Protein AF-A0A3S0DQF5-F1 (afdb_monomer)

Solvent-accessible surface area (backbone atoms only — not comparable to full-atom values): 3855 Å² total; per-residue (Å²): 134,91,66,103,56,61,70,75,55,50,53,48,21,56,60,44,34,72,41,90,93,28,50,67,72,53,13,44,55,50,43,60,48,55,72,70,50,57,72,67,59,50,49,50,53,56,48,53,56,54,51,46,66,74,68,61,71,76,52,94,85,81,105

Structure (mmCIF, N/CA/C/O backbone):
data_AF-A0A3S0DQF5-F1
#
_entry.id   AF-A0A3S0DQF5-F1
#
loop_
_atom_site.group_PDB
_atom_site.id
_atom_site.type_symbol
_atom_site.label_atom_id
_atom_site.label_alt_id
_atom_site.label_comp_id
_atom_site.label_asym_id
_atom_site.label_entity_id
_atom_site.label_seq_id
_atom_site.pdbx_PDB_ins_code
_atom_site.Ca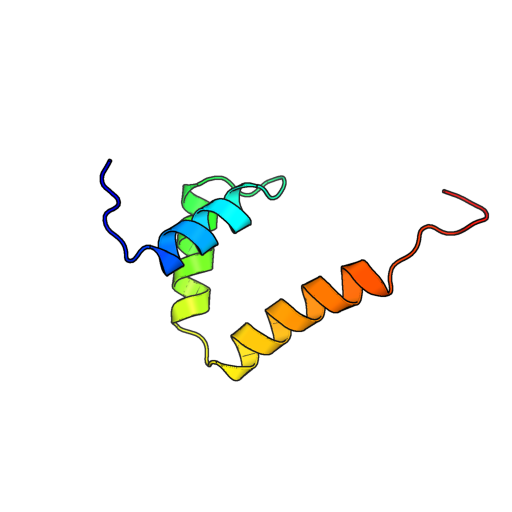rtn_x
_atom_site.Cartn_y
_atom_site.Cartn_z
_atom_site.occupancy
_atom_site.B_iso_or_equiv
_atom_site.auth_seq_id
_atom_site.auth_comp_id
_atom_site.auth_asym_id
_atom_site.auth_atom_id
_atom_site.pdbx_PDB_model_num
ATOM 1 N N . MET A 1 1 ? -11.131 2.000 -23.705 1.00 47.41 1 MET A N 1
ATOM 2 C CA . MET A 1 1 ? -10.646 3.335 -23.295 1.00 47.41 1 MET A CA 1
ATOM 3 C C . MET A 1 1 ? -9.274 3.086 -22.698 1.00 47.41 1 MET A C 1
ATOM 5 O O . MET A 1 1 ? -9.198 2.366 -21.718 1.00 47.41 1 MET A O 1
ATOM 9 N N . GLY A 1 2 ? -8.222 3.442 -23.434 1.00 63.88 2 GLY A N 1
ATOM 10 C CA . GLY A 1 2 ? -6.913 2.794 -23.322 1.00 63.88 2 GLY A CA 1
ATOM 11 C C . GLY A 1 2 ? -6.187 3.036 -22.005 1.00 63.88 2 GLY A C 1
ATOM 12 O O . GLY A 1 2 ? -6.213 4.141 -21.469 1.00 63.88 2 GLY A O 1
ATOM 13 N N . THR A 1 3 ? -5.470 2.019 -21.549 1.00 52.31 3 THR A N 1
ATOM 14 C CA . THR A 1 3 ? -4.444 2.159 -20.521 1.00 52.31 3 THR A CA 1
ATOM 15 C C . THR A 1 3 ? -3.171 1.504 -21.040 1.00 52.31 3 THR A C 1
ATOM 17 O O . THR A 1 3 ? -3.178 0.429 -21.631 1.00 52.31 3 THR A O 1
ATOM 20 N N . ALA A 1 4 ? -2.056 2.212 -20.888 1.00 64.25 4 ALA A N 1
ATOM 21 C CA . ALA A 1 4 ? -0.735 1.811 -21.363 1.00 64.25 4 ALA A CA 1
ATOM 22 C C . ALA A 1 4 ? -0.109 0.662 -20.534 1.00 64.25 4 ALA A C 1
ATOM 24 O O . ALA A 1 4 ? 1.092 0.421 -20.636 1.00 64.25 4 ALA A O 1
ATOM 25 N N . TYR A 1 5 ? -0.901 -0.026 -19.703 1.00 63.94 5 TYR A N 1
ATOM 26 C CA . TYR A 1 5 ? -0.470 -1.028 -18.727 1.00 63.94 5 TYR A CA 1
ATOM 27 C C . TYR A 1 5 ? -1.463 -2.192 -18.670 1.00 63.94 5 TYR A C 1
ATOM 29 O O . TYR A 1 5 ? -2.635 -2.010 -18.984 1.00 63.94 5 TYR A O 1
ATOM 37 N N . ALA A 1 6 ? -0.995 -3.374 -18.253 1.00 80.00 6 ALA A N 1
ATOM 38 C CA . ALA A 1 6 ? -1.865 -4.523 -18.000 1.00 80.00 6 ALA A CA 1
ATOM 39 C C . ALA A 1 6 ? -2.952 -4.167 -16.970 1.00 80.00 6 ALA A C 1
ATOM 41 O O . ALA A 1 6 ? -2.658 -3.452 -16.008 1.00 80.00 6 ALA A O 1
ATOM 42 N N . ASP A 1 7 ? -4.168 -4.694 -17.150 1.00 83.56 7 ASP A N 1
ATOM 43 C CA . ASP A 1 7 ? -5.351 -4.363 -16.335 1.00 83.56 7 ASP A CA 1
ATOM 44 C C . ASP A 1 7 ? -5.068 -4.450 -14.824 1.00 83.56 7 ASP A C 1
ATOM 46 O O . ASP A 1 7 ? -5.378 -3.532 -14.068 1.00 83.56 7 ASP A O 1
ATOM 50 N N . SER A 1 8 ? -4.322 -5.473 -14.395 1.00 88.94 8 SER A N 1
ATOM 51 C CA . SER A 1 8 ? -3.938 -5.678 -12.993 1.00 88.94 8 SER A CA 1
ATOM 52 C C . SER A 1 8 ? -3.063 -4.564 -12.399 1.00 88.94 8 SER A C 1
ATOM 54 O O . SER A 1 8 ? -3.091 -4.319 -11.195 1.00 88.94 8 SER A O 1
ATOM 56 N N . VAL A 1 9 ? -2.248 -3.894 -13.218 1.00 92.00 9 VAL A N 1
ATOM 57 C CA . VAL A 1 9 ? -1.409 -2.769 -12.775 1.00 92.00 9 VAL A CA 1
ATOM 58 C C . VAL A 1 9 ? -2.250 -1.506 -12.652 1.00 92.00 9 VAL A C 1
ATOM 60 O O . VAL A 1 9 ? -2.052 -0.738 -11.713 1.00 92.00 9 VAL A O 1
ATOM 63 N N . GLN A 1 10 ? -3.196 -1.298 -13.569 1.00 93.44 10 GLN A N 1
ATOM 64 C CA . GLN A 1 10 ? -4.100 -0.157 -13.496 1.00 93.44 10 GLN A CA 1
ATOM 65 C C . GLN A 1 10 ? -4.976 -0.228 -12.240 1.00 93.44 10 GLN A C 1
ATOM 67 O O . GLN A 1 10 ? -5.071 0.765 -11.523 1.00 93.44 10 GLN A O 1
ATOM 72 N N . ASP A 1 11 ? -5.509 -1.407 -11.913 1.00 93.75 11 ASP A N 1
ATOM 73 C CA . ASP A 1 11 ? -6.296 -1.617 -10.693 1.00 93.75 11 ASP A CA 1
ATOM 74 C C . ASP A 1 11 ? -5.506 -1.255 -9.426 1.00 93.75 11 ASP A C 1
ATOM 76 O O . ASP A 1 11 ? -6.023 -0.596 -8.520 1.00 93.75 11 ASP A O 1
ATOM 80 N N . LEU A 1 12 ? -4.223 -1.634 -9.371 1.00 94.31 12 LEU A N 1
ATOM 81 C CA . LEU A 1 12 ? -3.342 -1.285 -8.257 1.00 94.31 12 LEU A CA 1
ATOM 82 C C . LEU A 1 12 ? -3.118 0.232 -8.163 1.00 94.31 12 LEU A C 1
ATOM 84 O O . LEU A 1 12 ? -3.161 0.797 -7.069 1.00 94.31 12 LEU A O 1
ATOM 88 N N . ILE A 1 13 ? -2.891 0.901 -9.296 1.00 95.31 13 ILE A N 1
ATOM 89 C CA . ILE A 1 13 ? -2.722 2.359 -9.350 1.00 95.31 13 ILE A CA 1
ATOM 90 C C . ILE A 1 13 ? -3.991 3.05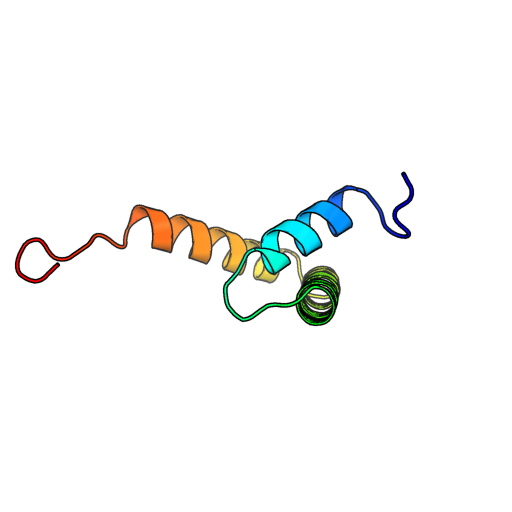9 -8.861 1.00 95.31 13 ILE A C 1
ATOM 92 O O . IL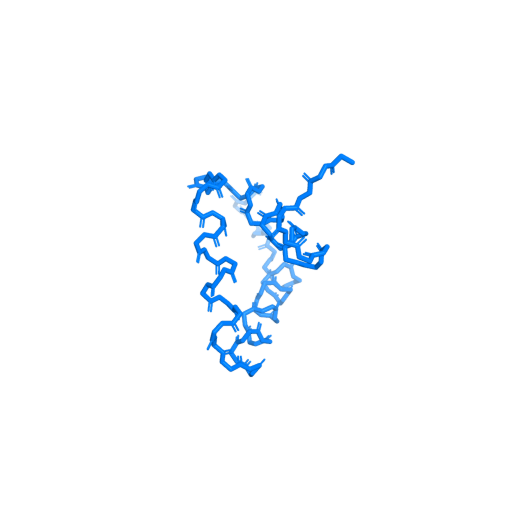E A 1 13 ? -3.910 3.968 -8.032 1.00 95.31 13 ILE A O 1
ATOM 96 N N . ASP A 1 14 ? -5.157 2.621 -9.324 1.00 95.12 14 ASP A N 1
ATOM 97 C CA . ASP A 1 14 ? -6.437 3.223 -8.967 1.00 95.12 14 ASP A CA 1
ATOM 98 C C . ASP A 1 14 ? -6.760 3.009 -7.483 1.00 95.12 14 ASP A C 1
ATOM 100 O O . ASP A 1 14 ? -7.216 3.936 -6.811 1.00 95.12 14 ASP A O 1
ATOM 104 N N . ALA A 1 15 ? -6.472 1.823 -6.936 1.00 94.88 15 ALA A N 1
ATOM 105 C CA . ALA A 1 15 ? -6.633 1.540 -5.512 1.00 94.88 15 ALA A CA 1
ATOM 106 C C . ALA A 1 15 ? -5.738 2.438 -4.642 1.00 94.88 15 ALA A C 1
ATOM 108 O O . ALA A 1 15 ? -6.214 3.036 -3.674 1.00 94.88 15 ALA A O 1
ATOM 109 N N . LEU A 1 16 ? -4.462 2.589 -5.010 1.00 96.12 16 LEU A N 1
ATOM 110 C CA . LEU A 1 16 ? -3.515 3.454 -4.301 1.00 96.12 16 LEU A CA 1
ATOM 111 C C . LEU A 1 16 ? -3.893 4.937 -4.408 1.00 96.12 16 LEU A C 1
ATOM 113 O O . LEU A 1 16 ? -3.732 5.681 -3.443 1.00 96.12 16 LEU A O 1
ATOM 117 N N . GLY A 1 17 ? -4.423 5.370 -5.554 1.00 95.94 17 GLY A N 1
ATOM 118 C CA . GLY A 1 17 ? -4.851 6.751 -5.788 1.00 95.94 17 GLY A CA 1
ATOM 119 C C . GLY A 1 17 ? -6.086 7.185 -4.990 1.00 95.94 17 GLY A C 1
ATOM 120 O O . GLY A 1 17 ? -6.35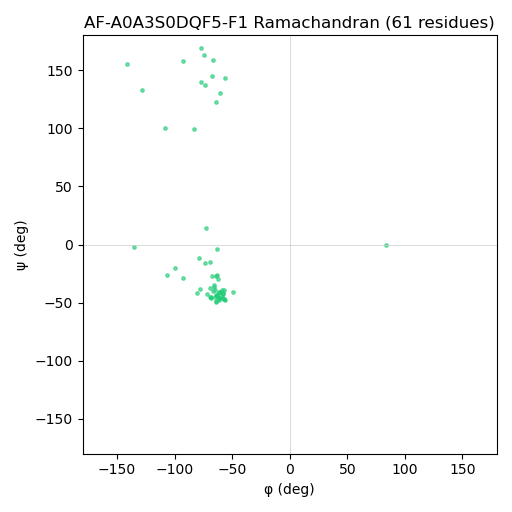3 8.379 -4.883 1.00 95.94 17 GLY A O 1
ATOM 121 N N . ARG A 1 18 ? -6.839 6.245 -4.402 1.00 95.06 18 ARG A N 1
ATOM 122 C CA . ARG A 1 18 ? -7.964 6.556 -3.499 1.00 95.06 18 ARG A CA 1
ATOM 123 C C . ARG A 1 18 ? -7.515 6.939 -2.089 1.00 95.06 18 ARG A C 1
ATOM 125 O O . ARG A 1 18 ? -8.337 7.399 -1.298 1.00 95.06 18 ARG A O 1
ATOM 132 N N . LEU A 1 19 ? -6.242 6.731 -1.752 1.00 94.94 19 LEU A N 1
ATOM 133 C CA . LEU A 1 19 ? -5.714 7.045 -0.430 1.00 94.94 19 LEU A CA 1
ATOM 134 C C . LEU A 1 19 ? -5.480 8.558 -0.279 1.00 94.94 19 LEU A C 1
ATOM 136 O O . LEU A 1 19 ? -4.980 9.208 -1.203 1.00 94.94 19 LEU A O 1
ATOM 140 N N . PRO A 1 20 ? -5.801 9.142 0.892 1.00 95.44 20 PRO A N 1
ATOM 141 C CA . PRO A 1 20 ? -5.582 10.563 1.126 1.00 95.44 20 PRO A CA 1
ATOM 142 C C . PRO A 1 20 ? -4.091 10.897 0.993 1.00 95.44 20 PRO A C 1
ATOM 144 O O . PRO A 1 20 ? -3.235 10.235 1.577 1.00 95.44 20 PRO A O 1
ATOM 147 N N . GLY A 1 21 ? -3.774 11.928 0.208 1.00 95.31 21 GLY A N 1
ATOM 148 C CA . GLY A 1 21 ? -2.393 12.364 -0.030 1.00 95.31 21 GLY A CA 1
ATOM 149 C C . GLY A 1 21 ? -1.643 11.605 -1.133 1.00 95.31 21 GLY A C 1
ATOM 150 O O . GLY A 1 21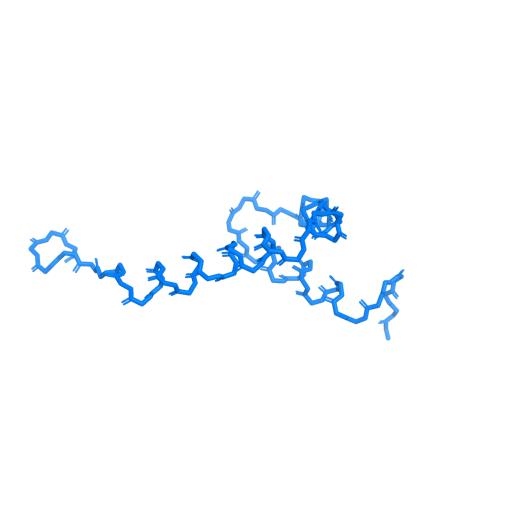 ? -0.503 11.962 -1.435 1.00 95.31 21 GLY A O 1
ATOM 151 N N . ILE A 1 22 ? -2.259 10.614 -1.790 1.00 96.44 22 ILE A N 1
ATOM 152 C CA . ILE A 1 22 ? -1.650 9.891 -2.916 1.00 96.44 22 ILE A CA 1
ATOM 153 C C . ILE A 1 22 ? -2.334 10.284 -4.228 1.00 96.44 22 ILE A C 1
ATOM 155 O O . ILE A 1 22 ? -3.389 9.781 -4.587 1.00 96.44 22 ILE A O 1
ATOM 159 N N . GLY A 1 23 ? -1.698 11.183 -4.984 1.00 94.38 23 GLY A N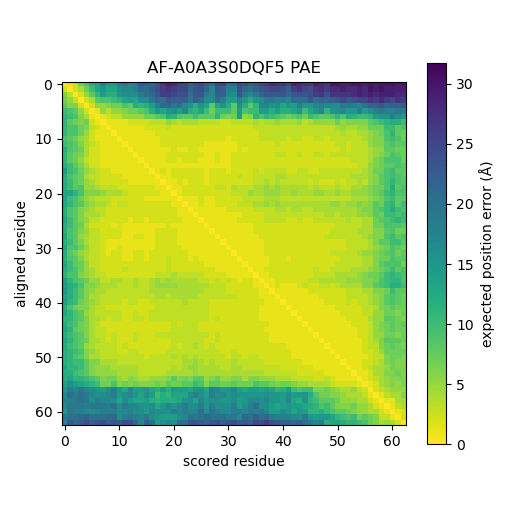 1
ATOM 160 C CA . GLY A 1 23 ? -2.136 11.524 -6.343 1.00 94.38 23 GLY A CA 1
ATOM 161 C C . GLY A 1 23 ? -1.751 10.465 -7.392 1.00 94.38 23 GLY A C 1
ATOM 162 O O . GLY A 1 23 ? -0.886 9.625 -7.127 1.00 94.38 23 GLY A O 1
ATOM 163 N N . PRO A 1 24 ? -2.283 10.552 -8.627 1.00 92.50 24 PRO A N 1
ATOM 164 C CA . PRO A 1 24 ? -2.105 9.534 -9.674 1.00 92.50 24 PRO A CA 1
ATOM 165 C C . PRO A 1 24 ? -0.634 9.250 -10.019 1.00 92.50 24 PRO A C 1
ATOM 167 O O . PRO A 1 24 ? -0.235 8.097 -10.158 1.00 92.50 24 PRO A O 1
ATOM 170 N N . LYS A 1 25 ? 0.220 10.284 -10.064 1.00 94.31 25 LYS A N 1
ATOM 171 C CA . LYS A 1 25 ? 1.670 10.114 -10.288 1.00 94.31 25 LYS A CA 1
ATOM 172 C C . LYS A 1 25 ? 2.364 9.361 -9.148 1.00 94.31 25 LYS A C 1
ATOM 174 O O . LYS A 1 25 ? 3.273 8.569 -9.391 1.00 94.31 25 LYS A O 1
ATOM 179 N N . SER A 1 26 ? 1.966 9.623 -7.902 1.00 96.50 26 SER A N 1
ATOM 180 C CA . SER A 1 26 ? 2.523 8.933 -6.735 1.00 96.50 26 SER A CA 1
ATOM 181 C C . SER A 1 26 ? 2.029 7.489 -6.668 1.00 96.50 26 SER A C 1
ATOM 183 O O . SER A 1 26 ? 2.845 6.599 -6.449 1.00 96.50 26 SER A O 1
ATOM 185 N N . ALA A 1 27 ? 0.741 7.249 -6.935 1.00 96.75 27 ALA A N 1
ATOM 186 C CA . ALA A 1 27 ? 0.159 5.912 -7.012 1.00 96.75 27 ALA A CA 1
ATOM 187 C C . ALA A 1 27 ? 0.870 5.043 -8.058 1.00 96.75 27 ALA A C 1
ATOM 189 O O . ALA A 1 27 ? 1.308 3.939 -7.745 1.00 96.75 27 ALA A O 1
ATOM 190 N N . GLN A 1 28 ? 1.102 5.585 -9.258 1.00 95.56 28 GLN A N 1
ATOM 191 C CA . GLN A 1 28 ? 1.876 4.922 -10.306 1.00 95.56 28 GLN A CA 1
ATOM 192 C C . GLN A 1 28 ? 3.292 4.556 -9.839 1.00 95.56 28 GLN A C 1
ATOM 194 O O . GLN A 1 28 ? 3.731 3.421 -10.016 1.00 95.56 28 GLN A O 1
ATOM 199 N N . ARG A 1 29 ? 4.009 5.489 -9.199 1.00 96.38 29 ARG A N 1
ATOM 200 C CA . ARG A 1 29 ? 5.362 5.232 -8.676 1.00 96.38 29 ARG A CA 1
ATOM 201 C C . ARG A 1 29 ? 5.374 4.105 -7.639 1.00 96.38 29 ARG A C 1
ATOM 203 O O . ARG A 1 29 ? 6.282 3.279 -7.669 1.00 96.38 29 ARG A O 1
ATOM 210 N N . ILE A 1 30 ? 4.384 4.067 -6.748 1.00 96.12 30 ILE A N 1
ATOM 211 C CA . ILE A 1 30 ? 4.256 3.022 -5.725 1.00 96.12 30 ILE A CA 1
ATOM 212 C C . ILE A 1 30 ? 3.915 1.676 -6.375 1.00 96.12 30 ILE A C 1
ATOM 214 O O . ILE A 1 30 ? 4.572 0.685 -6.074 1.00 96.12 30 ILE A O 1
ATOM 218 N N . ALA A 1 31 ? 2.969 1.637 -7.317 1.00 95.12 31 ALA A N 1
ATOM 219 C CA . ALA A 1 31 ? 2.614 0.417 -8.040 1.00 95.12 31 ALA A CA 1
ATOM 220 C C . ALA A 1 31 ? 3.834 -0.206 -8.741 1.00 95.12 31 ALA A C 1
ATOM 222 O O . ALA A 1 31 ? 4.120 -1.386 -8.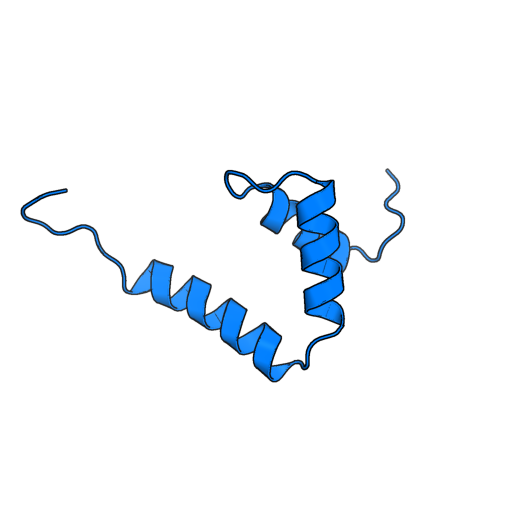561 1.00 95.12 31 ALA A O 1
ATOM 223 N N . PHE A 1 32 ? 4.629 0.596 -9.459 1.00 94.69 32 PHE A N 1
ATOM 224 C CA . PHE A 1 32 ? 5.855 0.103 -10.098 1.00 94.69 32 PHE A CA 1
ATOM 225 C C . PHE A 1 32 ? 6.948 -0.310 -9.120 1.00 94.69 32 PHE A C 1
ATOM 227 O O . PHE A 1 32 ? 7.783 -1.141 -9.469 1.00 94.69 32 PHE A O 1
ATOM 234 N N . HIS A 1 33 ? 6.983 0.270 -7.922 1.00 95.62 33 HIS A N 1
ATOM 235 C CA . HIS A 1 33 ? 7.876 -0.202 -6.875 1.00 95.62 33 HIS A CA 1
ATOM 236 C C . HIS A 1 33 ? 7.446 -1.590 -6.379 1.00 95.62 33 HIS A C 1
ATOM 238 O O . HIS A 1 33 ? 8.280 -2.489 -6.329 1.00 95.62 33 HIS A O 1
ATOM 244 N N . LEU A 1 34 ? 6.149 -1.797 -6.121 1.00 94.00 34 LEU A N 1
ATOM 245 C CA . LEU A 1 34 ? 5.604 -3.082 -5.666 1.00 94.00 34 LEU A CA 1
ATOM 246 C C . LEU A 1 34 ? 5.760 -4.216 -6.692 1.00 94.00 34 LEU A C 1
ATOM 248 O O . LEU A 1 34 ? 5.876 -5.372 -6.311 1.00 94.00 34 LEU A O 1
ATOM 252 N N . LEU A 1 35 ? 5.819 -3.903 -7.988 1.00 92.56 35 LEU A N 1
ATOM 253 C CA . LEU A 1 35 ? 6.122 -4.898 -9.027 1.00 92.56 35 LEU A CA 1
ATOM 254 C C . LEU A 1 35 ? 7.597 -5.336 -9.057 1.00 92.56 35 LEU A C 1
ATOM 256 O O . LEU A 1 35 ? 7.920 -6.325 -9.709 1.00 92.56 35 LEU A O 1
ATOM 260 N N . LYS A 1 36 ? 8.501 -4.583 -8.417 1.00 94.56 36 LYS A N 1
ATOM 261 C CA . LYS A 1 36 ? 9.947 -4.868 -8.389 1.00 94.56 36 LYS A CA 1
ATOM 262 C C . LYS A 1 36 ? 10.407 -5.558 -7.111 1.00 94.56 36 LYS A C 1
ATOM 264 O O . LYS A 1 36 ? 11.507 -6.106 -7.105 1.00 94.56 36 LYS A O 1
ATOM 269 N N . VAL A 1 37 ? 9.630 -5.470 -6.034 1.00 95.25 37 VAL A N 1
ATOM 270 C CA . VAL A 1 37 ? 9.932 -6.198 -4.797 1.00 95.25 37 VAL A CA 1
ATOM 271 C C . VAL A 1 37 ? 9.610 -7.679 -4.976 1.00 95.25 37 VAL A C 1
ATOM 273 O O . VAL A 1 37 ? 8.908 -8.070 -5.910 1.00 95.25 37 VAL A O 1
ATOM 276 N N . ASP A 1 38 ? 10.141 -8.516 -4.091 1.00 96.00 38 ASP A N 1
ATOM 277 C CA . ASP A 1 38 ? 9.795 -9.929 -4.095 1.00 96.00 38 ASP A CA 1
ATOM 278 C C . ASP A 1 38 ? 8.316 -10.156 -3.722 1.00 96.00 38 ASP A C 1
ATOM 280 O O . ASP A 1 38 ? 7.639 -9.319 -3.113 1.00 96.00 38 ASP A O 1
ATOM 284 N N . ALA A 1 39 ? 7.796 -11.320 -4.113 1.00 94.06 39 ALA A N 1
ATOM 285 C CA . ALA A 1 39 ? 6.406 -11.670 -3.852 1.00 94.06 39 ALA A CA 1
ATOM 286 C C . ALA A 1 39 ? 6.103 -11.777 -2.349 1.00 94.06 39 ALA A C 1
ATOM 288 O O . ALA A 1 39 ? 4.956 -11.597 -1.942 1.00 94.06 39 ALA A O 1
ATOM 289 N N . GLU A 1 40 ? 7.098 -12.085 -1.515 1.00 96.50 40 GLU A N 1
ATOM 290 C CA . GLU A 1 40 ? 6.902 -12.216 -0.075 1.00 96.50 40 GLU A CA 1
ATOM 291 C C . GLU A 1 40 ? 6.601 -10.850 0.553 1.00 96.50 40 GLU A C 1
ATOM 293 O O . GLU A 1 40 ? 5.637 -10.719 1.303 1.00 96.50 40 GLU A O 1
ATOM 298 N N . GLU A 1 41 ? 7.351 -9.817 0.175 1.00 94.75 41 GLU A N 1
ATOM 299 C CA . GLU A 1 41 ? 7.186 -8.440 0.631 1.00 94.75 41 GLU A CA 1
ATOM 300 C C . GLU A 1 41 ? 5.855 -7.846 0.175 1.00 94.75 41 GLU A C 1
ATOM 302 O O . GLU A 1 41 ? 5.115 -7.281 0.986 1.00 94.75 41 GLU A O 1
ATOM 307 N N . ALA A 1 42 ? 5.487 -8.043 -1.094 1.00 94.94 42 ALA A N 1
ATOM 308 C CA . ALA A 1 42 ? 4.182 -7.615 -1.594 1.00 94.94 42 ALA A CA 1
ATOM 309 C C . ALA A 1 42 ? 3.031 -8.265 -0.800 1.00 94.94 42 ALA A C 1
ATOM 311 O O . ALA A 1 42 ? 2.070 -7.594 -0.409 1.00 94.94 42 ALA A O 1
ATOM 312 N N . ASN A 1 43 ? 3.151 -9.561 -0.492 1.00 96.12 43 ASN A N 1
ATOM 313 C CA . ASN A 1 43 ? 2.166 -10.281 0.314 1.00 96.12 43 ASN A CA 1
ATOM 314 C C . ASN A 1 43 ? 2.148 -9.828 1.781 1.00 96.12 43 ASN A C 1
ATOM 316 O O . ASN A 1 43 ? 1.070 -9.749 2.374 1.00 96.12 43 ASN A O 1
ATOM 320 N N . ARG A 1 44 ? 3.307 -9.513 2.376 1.00 96.94 44 ARG A N 1
ATOM 321 C CA . ARG A 1 44 ? 3.396 -8.960 3.737 1.00 96.94 44 ARG A CA 1
ATOM 322 C C . ARG A 1 44 ? 2.625 -7.647 3.845 1.00 96.94 44 ARG A C 1
ATOM 324 O O . ARG A 1 44 ? 1.816 -7.504 4.762 1.00 96.94 44 ARG A O 1
ATOM 331 N N . LEU A 1 45 ? 2.800 -6.735 2.886 1.00 95.50 45 LEU A N 1
ATOM 332 C CA . LEU A 1 45 ? 2.060 -5.471 2.851 1.00 95.50 45 LEU A CA 1
ATOM 333 C C . LEU A 1 45 ? 0.546 -5.697 2.733 1.00 95.50 45 LEU A C 1
ATOM 335 O O . LEU A 1 45 ? -0.224 -5.115 3.497 1.00 95.50 45 LEU A O 1
ATOM 339 N N . ALA A 1 46 ? 0.113 -6.561 1.811 1.00 95.56 46 ALA A N 1
ATOM 340 C CA . ALA A 1 46 ? -1.306 -6.863 1.626 1.00 95.56 46 ALA A CA 1
ATOM 341 C C . ALA A 1 46 ? -1.948 -7.416 2.911 1.00 95.56 46 ALA A C 1
ATOM 343 O O . ALA A 1 46 ? -3.018 -6.961 3.318 1.00 95.56 46 ALA A O 1
ATOM 344 N N . ARG A 1 47 ? -1.264 -8.345 3.595 1.00 96.88 47 ARG A N 1
ATOM 345 C CA . ARG A 1 47 ? -1.718 -8.899 4.880 1.00 96.88 47 ARG A CA 1
ATOM 346 C C . ARG A 1 47 ? -1.794 -7.837 5.966 1.00 96.88 47 ARG A C 1
ATOM 348 O O . ARG A 1 47 ? -2.796 -7.781 6.667 1.00 96.88 47 ARG A O 1
ATOM 355 N N . ALA A 1 48 ? -0.792 -6.966 6.074 1.00 96.62 48 ALA A N 1
ATOM 356 C CA . ALA A 1 48 ? -0.789 -5.900 7.073 1.00 96.62 48 ALA A CA 1
ATOM 357 C C . ALA A 1 48 ? -2.005 -4.967 6.932 1.00 96.62 48 ALA A C 1
ATOM 359 O O . ALA A 1 48 ? -2.604 -4.583 7.934 1.00 96.62 48 ALA A O 1
ATOM 360 N N . ILE A 1 49 ? -2.408 -4.646 5.696 1.00 94.75 49 ILE A N 1
ATOM 361 C CA . ILE A 1 49 ? -3.597 -3.824 5.419 1.00 94.75 49 ILE A CA 1
ATOM 362 C C . ILE A 1 49 ? -4.876 -4.529 5.892 1.00 94.75 49 ILE A C 1
ATOM 364 O O . ILE A 1 49 ? -5.694 -3.917 6.583 1.00 94.75 49 ILE A O 1
ATOM 368 N N . VAL A 1 50 ? -5.047 -5.806 5.535 1.00 95.44 50 VAL A N 1
ATOM 369 C CA . VAL A 1 50 ? -6.229 -6.599 5.915 1.00 95.44 50 VAL A CA 1
ATOM 370 C C . VAL A 1 50 ? -6.297 -6.771 7.431 1.00 95.44 50 VAL A C 1
ATOM 372 O O . VAL A 1 50 ? -7.308 -6.437 8.044 1.00 95.44 50 VAL A O 1
ATOM 375 N N . GLU A 1 51 ? -5.199 -7.192 8.056 1.00 95.88 51 GLU A N 1
ATOM 376 C CA . GLU A 1 51 ? -5.143 -7.398 9.501 1.00 95.88 51 GLU A CA 1
ATOM 377 C C . GLU A 1 51 ? -5.403 -6.110 10.283 1.00 95.88 51 GLU A C 1
ATOM 379 O O . GLU A 1 51 ? -6.113 -6.140 11.287 1.00 95.88 51 GLU A O 1
ATOM 384 N N . ALA A 1 52 ? -4.864 -4.971 9.838 1.00 93.25 52 ALA A N 1
ATOM 385 C CA . ALA A 1 52 ? -5.144 -3.688 10.472 1.00 93.25 52 ALA A CA 1
ATOM 386 C C . ALA A 1 52 ? -6.638 -3.352 10.396 1.00 93.25 52 ALA A C 1
ATOM 388 O O . ALA A 1 52 ? -7.216 -2.913 11.387 1.00 93.25 52 ALA A O 1
ATOM 389 N N . LYS A 1 53 ? -7.287 -3.599 9.253 1.00 90.00 53 LYS A N 1
ATOM 390 C CA . LYS A 1 53 ? -8.722 -3.347 9.094 1.00 90.00 53 LYS A CA 1
ATOM 391 C C . LYS A 1 53 ? -9.587 -4.245 9.984 1.00 90.00 53 LYS A C 1
ATOM 393 O O . LYS A 1 53 ? -10.631 -3.794 10.446 1.00 90.00 53 LYS A O 1
ATOM 398 N N . GLU A 1 54 ? -9.166 -5.485 10.207 1.00 92.94 54 GLU A N 1
ATOM 399 C CA . GLU A 1 54 ? -9.895 -6.461 11.025 1.00 92.94 54 GLU A CA 1
ATOM 400 C C . GLU A 1 54 ? -9.674 -6.262 12.528 1.00 92.94 54 GLU A C 1
ATOM 402 O O . GLU A 1 54 ? -10.611 -6.378 13.315 1.00 92.94 54 GLU A O 1
ATOM 407 N N . LYS A 1 55 ? -8.433 -5.976 12.939 1.00 91.44 55 LYS A N 1
ATOM 408 C CA . LYS A 1 55 ? -8.032 -5.951 14.353 1.00 91.44 55 LYS A CA 1
ATOM 409 C C . LYS A 1 55 ? -8.145 -4.569 14.988 1.00 91.44 55 LYS A C 1
ATOM 411 O O . LYS A 1 55 ? -8.338 -4.476 16.200 1.00 91.44 55 LYS A O 1
ATOM 416 N N . VAL A 1 56 ? -7.993 -3.494 14.213 1.00 88.88 56 VAL A N 1
ATOM 417 C CA . VAL A 1 56 ? -8.055 -2.131 14.752 1.00 88.88 56 VAL A CA 1
ATOM 418 C C . VAL A 1 56 ? -9.514 -1.705 14.863 1.00 88.88 56 VAL A C 1
ATOM 420 O O . VAL A 1 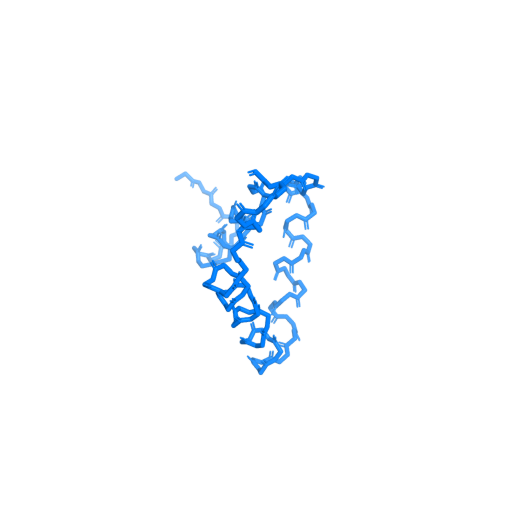56 ? -10.150 -1.295 13.895 1.00 88.88 56 VAL A O 1
ATOM 423 N N . GLY A 1 57 ? -10.037 -1.806 16.082 1.00 81.62 57 GLY A N 1
ATOM 424 C CA . GLY A 1 57 ? -11.308 -1.220 16.477 1.00 81.62 57 GLY A CA 1
ATOM 425 C C . GLY A 1 57 ? -11.129 0.172 17.073 1.00 81.62 57 GLY A C 1
ATOM 426 O O . GLY A 1 57 ? -10.071 0.532 17.593 1.00 81.62 57 GLY A O 1
ATOM 427 N N . PHE A 1 58 ? -12.201 0.950 17.037 1.00 77.62 58 PHE A N 1
ATOM 428 C CA . PHE A 1 58 ? -12.277 2.193 17.782 1.00 77.62 58 PHE A CA 1
ATOM 429 C C . PHE A 1 58 ? -12.454 1.902 19.275 1.00 77.62 58 PHE A C 1
ATOM 431 O O . PHE A 1 58 ? -13.196 1.000 19.667 1.00 77.62 58 PHE A O 1
ATOM 438 N N . CYS A 1 59 ? -11.738 2.641 20.120 1.00 79.94 59 CYS A N 1
ATOM 439 C CA . CYS A 1 59 ? -11.829 2.461 21.563 1.00 79.94 59 CYS A CA 1
ATOM 440 C C . CYS A 1 59 ? -13.239 2.814 22.046 1.00 79.94 59 CYS A C 1
ATOM 442 O O . CYS A 1 59 ? -13.662 3.958 21.919 1.00 79.94 59 CYS A O 1
ATOM 444 N N . ALA A 1 60 ? -13.915 1.872 22.706 1.00 77.31 60 ALA A N 1
ATOM 445 C CA . ALA A 1 60 ? -15.277 2.057 23.213 1.00 77.31 60 ALA A CA 1
ATOM 446 C C . ALA A 1 60 ? -15.431 3.157 24.290 1.00 77.31 60 ALA A C 1
ATOM 448 O O . ALA A 1 60 ? -16.537 3.392 24.764 1.00 77.31 60 ALA A O 1
ATOM 449 N N . ARG A 1 61 ? -14.335 3.792 24.731 1.00 81.81 61 ARG A N 1
ATOM 450 C CA . ARG A 1 61 ? -14.349 4.869 25.736 1.00 81.81 61 ARG A CA 1
ATOM 451 C C . ARG A 1 61 ? -14.101 6.267 25.171 1.00 81.81 61 ARG A C 1
ATOM 453 O O . ARG A 1 61 ? -14.471 7.224 25.839 1.00 81.81 61 ARG A O 1
ATOM 460 N N . CYS A 1 62 ? -13.409 6.405 24.040 1.00 78.62 62 CYS A N 1
ATOM 461 C CA . CYS A 1 62 ? -12.923 7.712 23.572 1.00 78.62 62 CYS A CA 1
ATOM 462 C C . CYS A 1 62 ? -13.127 7.997 22.080 1.00 78.62 62 CYS A C 1
ATOM 464 O O . CYS A 1 62 ? -12.760 9.087 21.645 1.00 78.62 62 CYS A O 1
ATOM 466 N N . PHE A 1 63 ? -13.677 7.048 21.321 1.00 59.94 63 PHE A N 1
ATOM 467 C CA . PHE A 1 63 ? -14.129 7.266 19.949 1.00 59.94 63 PHE A CA 1
ATOM 468 C C . PHE A 1 63 ? -15.637 7.488 19.887 1.00 59.94 63 PHE A C 1
ATOM 470 O O . PHE A 1 63 ? -16.347 6.878 20.718 1.00 59.94 63 PHE A O 1
#

Secondary structure (DSSP, 8-state):
---SS-HHHHHHHHHHHTSTT--HHHHHHHHHHHTTS-HHHHHHHHHHHHHHHHH-PPPTTT-

Mean predicted aligned error: 6.06 Å

Radius of gyration: 14.87 Å; Cα contacts (8 Å, |Δi|>4): 25; chains: 1; bounding box: 25×25×49 Å

Foldseek 3Di:
DDDPDDPVLVVQLVVQCVDPPQHSVNSNVVSVVLVPDDPVVVVVVVVVVVCCVVPDDDDPPPD

Nearest PDB structures (foldseek):
  3vdp-assembly2_C  TM=9.486E-01  e=4.835E-05  Caldanaerobacter subterraneus subsp. tengcongensis MB4
  1vdd-assembly1_A  TM=9.507E-01  e=1.006E-04  Deinococcus radiodurans
  4o6p-assembly1_C  TM=9.749E-01  e=1.713E-04  Caldanaerobacter subterraneus subsp. tengcongensis MB4
  3vdu-assembly1_A-2  TM=9.337E-01  e=1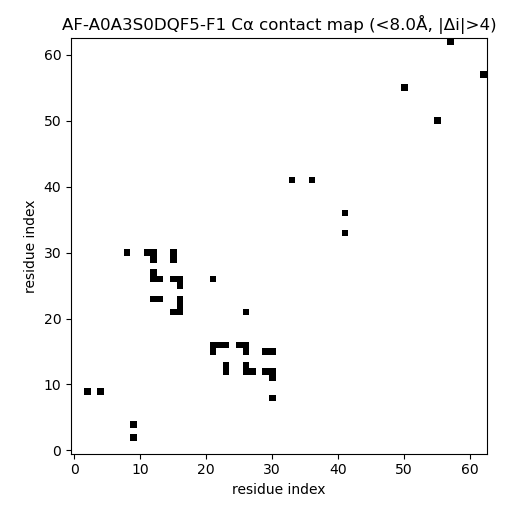.957E-04  Caldanaerobacter subterraneus subsp. tengcongensis MB4
  5zvq-assembly1_A-2  TM=8.990E-01  e=1.350E-03  Thermus thermophilus HB8

pLDDT: mean 89.36, std 11.4, range [47.41, 96.94]

Sequence (63 aa):
MGTAYADSVQDLIDALGRLPGIGPKSAQRIAFHLLKVDAEEANRLARAIVEAKEKVGFCARCF